Protein AF-A0A392QSP9-F1 (afdb_monomer_lite)

pLDDT: mean 83.85, std 15.78, range [43.25, 97.5]

Secondary structure (DSSP, 8-state):
-HHHHHHHHHTTS--HHHHHHHHHHHHHHHHHTT-HHHHHHHHT--HHHHHHHHHHHHHHHHHHHHTTSS-S-TTSTTSSTT--

Organism: NCBI:txid97028

Structure (mmCIF, N/CA/C/O backbone):
data_AF-A0A392QSP9-F1
#
_entry.id   AF-A0A392QSP9-F1
#
loop_
_atom_site.group_PDB
_atom_site.id
_atom_site.type_symbol
_atom_site.label_atom_id
_atom_site.label_alt_id
_atom_site.label_comp_id
_atom_site.label_asym_id
_atom_site.label_entity_id
_atom_site.label_seq_id
_atom_site.pdbx_PDB_ins_code
_atom_site.Cartn_x
_atom_site.Cartn_y
_atom_site.Cartn_z
_atom_site.occupancy
_atom_site.B_iso_or_equiv
_atom_site.auth_seq_id
_atom_site.auth_comp_id
_atom_site.auth_asym_id
_atom_site.auth_atom_id
_atom_site.pdbx_PDB_model_num
ATOM 1 N N . LEU A 1 1 ? 6.285 -1.657 -20.256 1.00 68.69 1 LEU A N 1
ATOM 2 C CA . LEU A 1 1 ? 6.691 -2.396 -19.038 1.00 68.69 1 LEU A CA 1
ATOM 3 C C . LEU A 1 1 ? 5.827 -2.014 -17.829 1.00 68.69 1 LEU A C 1
ATOM 5 O O . LEU A 1 1 ? 5.170 -2.897 -17.296 1.00 68.69 1 LEU A O 1
ATOM 9 N N . ALA A 1 2 ? 5.708 -0.728 -17.470 1.00 74.44 2 ALA A N 1
ATOM 10 C CA . ALA A 1 2 ? 4.789 -0.272 -16.411 1.00 74.44 2 ALA A CA 1
ATOM 11 C C . ALA A 1 2 ? 3.303 -0.599 -16.684 1.00 74.44 2 ALA A C 1
ATOM 13 O O . ALA A 1 2 ? 2.616 -1.113 -15.806 1.00 74.44 2 ALA A O 1
ATOM 14 N N . GLU A 1 3 ? 2.814 -0.400 -17.915 1.00 73.06 3 GLU A N 1
ATOM 15 C CA . GLU A 1 3 ? 1.439 -0.793 -18.281 1.00 73.06 3 GLU A CA 1
ATOM 1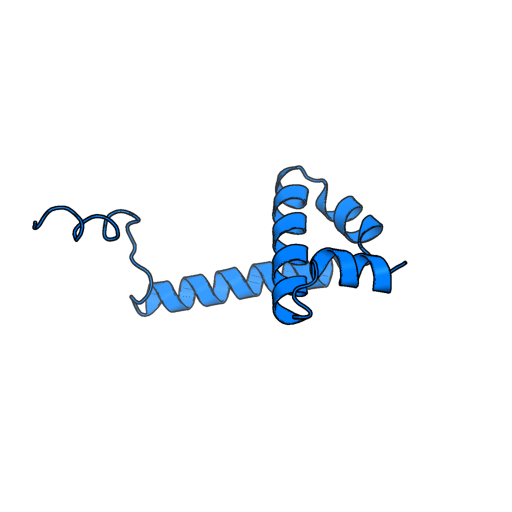6 C C . GLU A 1 3 ? 1.193 -2.303 -18.155 1.00 73.06 3 GLU A C 1
ATOM 18 O O . GLU A 1 3 ? 0.112 -2.729 -17.758 1.00 73.06 3 GLU A O 1
ATOM 23 N N . SER A 1 4 ? 2.213 -3.125 -18.414 1.00 75.12 4 SER A N 1
ATOM 24 C CA . SER A 1 4 ? 2.140 -4.579 -18.241 1.00 75.12 4 SER A CA 1
ATOM 25 C C . SER A 1 4 ? 2.065 -4.970 -16.763 1.00 75.12 4 SER A C 1
ATOM 27 O O . SER A 1 4 ? 1.283 -5.848 -16.412 1.00 75.12 4 SER A O 1
ATOM 29 N N . ALA A 1 5 ? 2.817 -4.292 -15.886 1.00 75.19 5 ALA A N 1
ATOM 30 C CA . ALA A 1 5 ? 2.712 -4.478 -14.438 1.00 75.19 5 ALA A CA 1
ATOM 31 C C . ALA A 1 5 ? 1.321 -4.065 -13.926 1.00 75.19 5 ALA A C 1
ATOM 33 O O . ALA A 1 5 ? 0.677 -4.810 -13.189 1.00 75.19 5 ALA A O 1
ATOM 34 N N . LYS A 1 6 ? 0.797 -2.928 -14.399 1.00 76.38 6 LYS A N 1
ATOM 35 C CA . LYS A 1 6 ? -0.568 -2.482 -14.091 1.00 76.38 6 LYS A CA 1
ATOM 36 C C . LYS A 1 6 ? -1.618 -3.510 -14.534 1.00 76.38 6 LYS A C 1
ATOM 38 O O . LYS A 1 6 ? -2.501 -3.865 -13.755 1.00 76.38 6 LYS A O 1
ATOM 43 N N . ALA A 1 7 ? -1.499 -4.034 -15.754 1.00 76.19 7 ALA A N 1
ATOM 44 C CA . ALA A 1 7 ? -2.394 -5.065 -16.278 1.00 76.19 7 ALA A CA 1
ATOM 45 C C . ALA A 1 7 ? -2.301 -6.386 -15.493 1.00 76.19 7 ALA A C 1
ATOM 47 O O . ALA A 1 7 ? -3.326 -7.028 -15.250 1.00 76.19 7 ALA A O 1
ATOM 48 N N .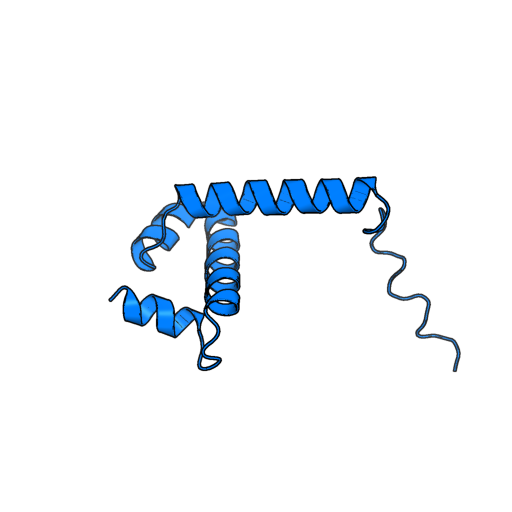 HIS A 1 8 ? -1.097 -6.764 -15.050 1.00 80.50 8 HIS A N 1
ATOM 49 C CA . HIS A 1 8 ? -0.883 -7.919 -14.178 1.00 80.50 8 HIS A CA 1
ATOM 50 C C . HIS A 1 8 ? -1.660 -7.766 -12.864 1.00 80.50 8 HIS A C 1
ATOM 52 O O . HIS A 1 8 ? -2.427 -8.656 -12.497 1.00 80.50 8 HIS A O 1
ATOM 58 N N . PHE A 1 9 ? -1.572 -6.603 -12.209 1.00 79.62 9 PHE A N 1
ATOM 59 C CA . PHE A 1 9 ? -2.345 -6.335 -10.994 1.00 79.62 9 PHE A CA 1
ATOM 60 C C . PHE A 1 9 ? -3.855 -6.264 -11.240 1.00 79.62 9 PHE A C 1
ATOM 62 O O . PHE A 1 9 ? -4.635 -6.724 -10.408 1.00 79.62 9 PHE A O 1
ATOM 69 N N . ALA A 1 10 ? -4.301 -5.762 -12.390 1.00 78.19 10 ALA A N 1
ATOM 70 C CA . ALA A 1 10 ? -5.722 -5.744 -12.731 1.00 78.19 10 ALA A CA 1
ATOM 71 C C . ALA A 1 10 ? -6.313 -7.160 -12.924 1.00 78.19 10 ALA A C 1
ATOM 73 O O . ALA A 1 10 ? -7.525 -7.330 -12.787 1.00 78.19 10 ALA A O 1
ATOM 74 N N . ALA A 1 11 ? -5.482 -8.180 -13.196 1.00 72.31 11 ALA A N 1
ATOM 75 C CA . ALA A 1 11 ? -5.836 -9.591 -13.423 1.00 72.31 11 ALA A CA 1
ATOM 76 C C . ALA A 1 11 ? -7.191 -9.788 -14.134 1.00 72.31 11 ALA A C 1
ATOM 78 O O . ALA A 1 11 ? -8.084 -10.464 -13.626 1.00 72.31 11 ALA A O 1
ATOM 79 N N . ARG A 1 12 ? -7.354 -9.145 -15.301 1.00 67.75 12 ARG A N 1
ATOM 80 C CA . ARG A 1 12 ? -8.556 -9.189 -16.165 1.00 67.75 12 ARG A CA 1
ATOM 81 C C . ARG A 1 12 ? -9.860 -8.624 -15.575 1.00 67.75 12 ARG A C 1
ATOM 83 O O . ARG A 1 12 ? -10.868 -8.636 -16.268 1.00 67.75 12 ARG A O 1
ATOM 90 N N . ALA A 1 13 ? -9.857 -8.095 -14.351 1.00 66.38 13 ALA A N 1
ATOM 91 C CA . ALA A 1 13 ? -11.035 -7.490 -13.720 1.00 66.38 13 ALA A CA 1
ATOM 92 C C . ALA A 1 13 ? -11.220 -5.997 -14.066 1.00 66.38 13 ALA A C 1
ATOM 94 O O . ALA A 1 13 ? -12.185 -5.390 -13.615 1.00 66.38 13 ALA A O 1
ATOM 95 N N . TYR A 1 14 ? -10.287 -5.401 -14.826 1.00 70.31 14 TYR A N 1
ATOM 96 C CA . TYR A 1 14 ? -10.301 -4.000 -15.289 1.00 70.31 14 TYR A CA 1
ATOM 97 C C . TYR A 1 14 ? -10.603 -2.947 -14.200 1.00 70.31 14 TYR A C 1
ATOM 99 O O . TYR A 1 14 ? -11.077 -1.858 -14.502 1.00 70.31 14 TYR A O 1
ATOM 107 N N . SER A 1 15 ? -10.320 -3.251 -12.930 1.00 84.94 15 SER A N 1
ATOM 108 C CA . SER A 1 15 ? -10.515 -2.329 -11.808 1.00 84.94 15 SER A CA 1
ATOM 109 C C . SER A 1 15 ? -9.170 -1.797 -11.332 1.00 84.94 15 SER A C 1
ATOM 111 O O . SER A 1 15 ? -8.359 -2.540 -10.771 1.00 84.94 15 SER A O 1
ATOM 113 N N . ASP A 1 16 ? -8.945 -0.498 -11.530 1.00 85.06 16 ASP A N 1
ATOM 114 C CA . ASP A 1 16 ? -7.742 0.193 -11.056 1.00 85.06 16 ASP A CA 1
ATOM 115 C C . ASP A 1 16 ? -7.635 0.168 -9.524 1.00 85.06 16 ASP A C 1
ATOM 117 O O . ASP A 1 16 ? -6.544 0.005 -8.975 1.00 85.06 16 ASP A O 1
ATOM 121 N N . HIS A 1 17 ? -8.771 0.253 -8.821 1.00 89.44 17 HIS A N 1
ATOM 122 C CA . HIS A 1 17 ? -8.802 0.144 -7.362 1.00 89.44 17 HIS A CA 1
ATOM 123 C C . HIS A 1 17 ? -8.330 -1.235 -6.895 1.00 89.44 17 HIS A C 1
ATOM 125 O O . HIS A 1 17 ? -7.490 -1.327 -6.001 1.00 89.44 17 HIS A O 1
ATOM 131 N N . LEU A 1 18 ? -8.811 -2.311 -7.525 1.00 89.00 18 LEU A N 1
ATOM 132 C CA . LEU A 1 18 ? -8.385 -3.667 -7.178 1.00 89.00 18 LEU A CA 1
ATOM 133 C C . LEU A 1 18 ? -6.917 -3.923 -7.552 1.00 89.00 18 LEU A C 1
ATOM 135 O O . LEU A 1 18 ? -6.211 -4.620 -6.822 1.00 89.00 18 LEU A O 1
ATOM 139 N N . ALA A 1 19 ? -6.440 -3.335 -8.652 1.00 90.50 19 ALA A N 1
ATOM 140 C CA . ALA A 1 19 ? -5.028 -3.380 -9.019 1.00 90.50 19 ALA A CA 1
ATOM 141 C C . ALA A 1 19 ? -4.142 -2.731 -7.943 1.00 90.50 19 ALA A C 1
ATOM 143 O 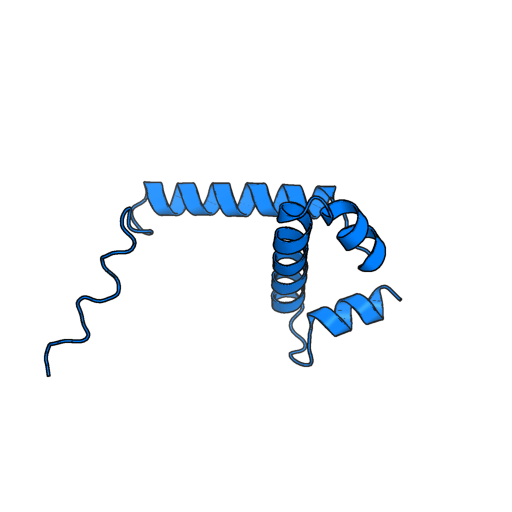O . ALA A 1 19 ? -3.122 -3.306 -7.566 1.00 90.50 19 ALA A O 1
ATOM 144 N N . LEU A 1 20 ? -4.552 -1.583 -7.392 1.00 90.88 20 LEU A N 1
ATOM 145 C CA . LEU A 1 20 ? -3.823 -0.927 -6.305 1.00 90.88 20 LEU A CA 1
ATOM 146 C C . LEU A 1 20 ? -3.776 -1.793 -5.038 1.00 90.88 20 LEU A C 1
ATOM 148 O O . LEU A 1 20 ? -2.715 -1.917 -4.428 1.00 90.88 20 LEU A O 1
ATOM 152 N N . VAL A 1 21 ? -4.902 -2.413 -4.665 1.00 92.38 21 VAL A N 1
ATOM 153 C CA . VAL A 1 21 ? -4.972 -3.319 -3.505 1.00 92.38 21 VAL A CA 1
ATOM 154 C C . VAL A 1 21 ? -3.986 -4.475 -3.668 1.00 92.38 21 VAL A C 1
ATOM 156 O O . VAL A 1 21 ? -3.145 -4.685 -2.801 1.00 92.38 21 VAL A O 1
ATOM 159 N N . ARG A 1 22 ? -3.998 -5.148 -4.823 1.00 93.25 22 ARG A N 1
ATOM 160 C CA . ARG A 1 22 ? -3.086 -6.267 -5.110 1.00 93.25 22 ARG A CA 1
ATOM 161 C C . ARG A 1 22 ? -1.617 -5.851 -5.137 1.00 93.25 22 ARG A C 1
ATOM 163 O O . ARG A 1 22 ? -0.765 -6.595 -4.658 1.00 93.25 22 ARG A O 1
ATOM 170 N N . ALA A 1 23 ? -1.311 -4.674 -5.683 1.00 94.50 23 ALA A N 1
ATOM 171 C CA . ALA A 1 23 ? 0.049 -4.144 -5.686 1.00 94.50 23 ALA A CA 1
ATOM 172 C C . ALA A 1 23 ? 0.560 -3.897 -4.259 1.00 94.50 23 ALA A C 1
ATOM 174 O O . ALA A 1 23 ? 1.700 -4.252 -3.955 1.00 94.50 23 ALA A O 1
ATOM 175 N N . TYR A 1 24 ? -0.285 -3.329 -3.391 1.00 96.31 24 TYR A N 1
ATOM 176 C CA . TYR A 1 24 ? 0.030 -3.131 -1.979 1.00 96.31 24 TYR A CA 1
ATOM 177 C C . TYR A 1 24 ? 0.188 -4.459 -1.236 1.00 96.31 24 TYR A C 1
ATOM 179 O O . TYR A 1 24 ? 1.163 -4.609 -0.506 1.00 96.31 24 TYR A O 1
ATOM 187 N N . ASP A 1 25 ? -0.726 -5.414 -1.423 1.00 95.44 25 ASP A N 1
ATOM 188 C CA . ASP A 1 25 ? -0.683 -6.692 -0.706 1.00 95.44 25 ASP A CA 1
ATOM 189 C C . ASP A 1 25 ? 0.606 -7.457 -1.053 1.00 95.44 25 ASP A C 1
ATOM 191 O O . ASP A 1 25 ? 1.375 -7.800 -0.158 1.00 95.44 25 ASP A O 1
ATOM 195 N N . GLY A 1 26 ? 0.952 -7.571 -2.343 1.00 95.81 26 GLY A N 1
ATOM 196 C CA . GLY A 1 26 ? 2.220 -8.188 -2.748 1.00 95.81 26 GLY A CA 1
ATOM 197 C C . GLY A 1 26 ? 3.462 -7.433 -2.250 1.00 95.81 26 GLY A C 1
ATOM 198 O O . GLY A 1 26 ? 4.475 -8.052 -1.921 1.00 95.81 26 GLY A O 1
ATOM 199 N N . TRP A 1 27 ? 3.394 -6.101 -2.127 1.00 97.31 27 TRP A N 1
ATOM 200 C CA . TRP A 1 27 ? 4.472 -5.337 -1.496 1.00 97.31 27 TRP A CA 1
ATOM 201 C C . TRP A 1 27 ? 4.577 -5.623 0.002 1.00 97.31 27 TRP A C 1
ATOM 203 O O . TRP A 1 27 ? 5.691 -5.709 0.508 1.00 97.31 27 TRP A O 1
ATOM 213 N N . LYS A 1 28 ? 3.462 -5.800 0.719 1.00 97.19 28 LYS A N 1
ATOM 214 C CA . LYS A 1 28 ? 3.479 -6.140 2.148 1.00 97.19 28 LYS A CA 1
ATOM 215 C C . LYS A 1 28 ? 4.132 -7.489 2.410 1.00 97.19 28 LYS A C 1
ATOM 217 O O . LYS A 1 28 ? 4.940 -7.574 3.335 1.00 97.19 28 LYS A O 1
ATOM 222 N N . ASP A 1 29 ? 3.835 -8.493 1.589 1.00 96.88 29 ASP A N 1
ATOM 223 C CA . ASP A 1 29 ? 4.484 -9.806 1.658 1.00 96.88 29 ASP A CA 1
ATOM 224 C C . ASP A 1 29 ? 5.993 -9.712 1.397 1.00 96.88 29 ASP A C 1
ATOM 226 O O . ASP A 1 29 ? 6.799 -10.296 2.126 1.00 96.88 29 ASP A O 1
ATOM 230 N N . ALA A 1 30 ? 6.399 -8.929 0.393 1.00 96.31 30 ALA A N 1
ATOM 231 C CA . ALA A 1 30 ? 7.810 -8.694 0.100 1.00 96.31 30 ALA A CA 1
ATOM 232 C C . ALA A 1 30 ? 8.515 -7.899 1.213 1.00 96.31 30 ALA A C 1
ATOM 234 O O . ALA A 1 30 ? 9.634 -8.231 1.595 1.00 96.31 30 ALA A O 1
ATOM 235 N N . GLU A 1 31 ? 7.875 -6.865 1.764 1.00 95.62 31 GLU A N 1
ATOM 236 C CA . GLU A 1 31 ? 8.407 -6.043 2.859 1.00 95.62 31 GLU A CA 1
ATOM 237 C C . GLU A 1 31 ? 8.612 -6.886 4.132 1.00 95.62 31 GLU A C 1
ATOM 239 O O . GLU A 1 31 ? 9.619 -6.712 4.817 1.00 95.62 31 GLU A O 1
ATOM 244 N N . ALA A 1 32 ? 7.730 -7.856 4.414 1.00 95.31 32 ALA A N 1
ATOM 245 C CA . ALA A 1 32 ? 7.898 -8.810 5.518 1.00 95.31 32 ALA A CA 1
ATOM 246 C C . ALA A 1 32 ? 9.157 -9.686 5.367 1.00 95.31 32 ALA A C 1
ATOM 248 O O . ALA A 1 32 ? 9.756 -10.093 6.360 1.00 95.31 32 ALA A O 1
ATOM 249 N N . GLN A 1 33 ? 9.590 -9.921 4.128 1.00 96.38 33 GLN A N 1
ATOM 250 C CA . GLN A 1 33 ? 10.820 -10.638 3.779 1.00 96.38 33 GLN A CA 1
ATOM 251 C C . GLN A 1 33 ? 12.000 -9.687 3.510 1.00 96.38 33 GLN A C 1
ATOM 253 O O . GLN A 1 33 ? 12.999 -10.094 2.925 1.00 96.38 33 GLN A O 1
ATOM 258 N N . GLN A 1 34 ? 11.886 -8.408 3.897 1.00 95.00 34 GLN A N 1
ATOM 259 C CA . GLN A 1 34 ? 12.882 -7.354 3.648 1.00 95.00 34 GLN A CA 1
ATOM 260 C C . GLN A 1 34 ? 13.202 -7.117 2.155 1.00 95.00 34 GLN A C 1
ATOM 262 O O . GLN A 1 34 ? 14.199 -6.486 1.815 1.00 95.00 34 GLN A O 1
ATOM 267 N N . ALA A 1 35 ? 12.325 -7.561 1.253 1.00 96.50 35 ALA A N 1
ATOM 268 C CA . ALA A 1 35 ? 12.467 -7.472 -0.200 1.00 96.50 35 ALA A CA 1
ATOM 269 C C . ALA A 1 35 ? 11.565 -6.396 -0.840 1.00 96.50 35 ALA A C 1
ATOM 271 O O . ALA A 1 35 ? 11.399 -6.356 -2.061 1.00 96.50 35 ALA A O 1
ATOM 272 N N . GLY A 1 36 ? 10.960 -5.505 -0.047 1.00 94.50 36 GLY A N 1
ATOM 273 C CA . GLY A 1 36 ? 9.984 -4.535 -0.554 1.00 94.50 36 GLY A CA 1
ATOM 274 C C . GLY A 1 36 ? 10.565 -3.501 -1.526 1.00 94.50 36 GLY A C 1
ATOM 275 O O . GLY A 1 36 ? 9.865 -3.084 -2.449 1.00 94.50 36 GLY A O 1
ATOM 276 N N . TYR A 1 37 ? 11.847 -3.136 -1.395 1.00 94.56 37 TYR A N 1
ATOM 277 C CA . TYR A 1 37 ? 12.532 -2.272 -2.370 1.00 94.56 37 TYR A CA 1
ATOM 278 C C . TYR A 1 37 ? 12.637 -2.939 -3.750 1.00 94.56 37 TYR A C 1
ATOM 280 O O . TYR A 1 37 ? 12.214 -2.361 -4.751 1.00 94.56 37 TYR A O 1
ATOM 288 N N . GLU A 1 38 ? 13.126 -4.182 -3.793 1.00 95.31 38 GLU A N 1
ATOM 289 C CA . GLU A 1 38 ? 13.223 -4.984 -5.020 1.00 95.31 38 GLU A CA 1
ATOM 290 C C . GLU A 1 38 ? 11.853 -5.199 -5.667 1.00 95.31 38 GLU A C 1
ATOM 292 O O . GLU A 1 38 ? 11.701 -5.083 -6.884 1.00 95.31 38 GLU A O 1
ATOM 297 N N . TYR A 1 39 ? 10.826 -5.455 -4.853 1.00 95.94 39 TYR A N 1
ATOM 298 C CA . TYR A 1 39 ? 9.454 -5.567 -5.335 1.00 95.94 39 TYR A CA 1
ATOM 299 C C . TYR A 1 39 ? 8.979 -4.274 -6.009 1.00 95.94 39 TYR A C 1
ATOM 301 O O . TYR A 1 39 ? 8.407 -4.327 -7.100 1.00 95.94 39 TYR A O 1
ATOM 309 N N . CYS A 1 40 ? 9.240 -3.114 -5.398 1.00 94.94 40 CYS A N 1
ATOM 310 C CA . CYS A 1 40 ? 8.883 -1.820 -5.977 1.00 94.94 40 CYS A CA 1
ATOM 311 C C . CYS A 1 40 ? 9.586 -1.588 -7.314 1.00 94.94 40 CYS A C 1
ATOM 313 O O . CYS A 1 40 ? 8.934 -1.219 -8.291 1.00 94.94 40 CYS A O 1
ATOM 315 N N . TRP A 1 41 ? 10.891 -1.864 -7.370 1.00 92.56 41 TRP A N 1
ATOM 316 C CA . TRP A 1 41 ? 11.691 -1.726 -8.582 1.00 92.56 41 TRP A CA 1
ATOM 317 C C . TRP A 1 41 ? 11.148 -2.586 -9.730 1.00 92.56 41 TRP A C 1
ATOM 319 O O . TRP A 1 41 ? 10.883 -2.0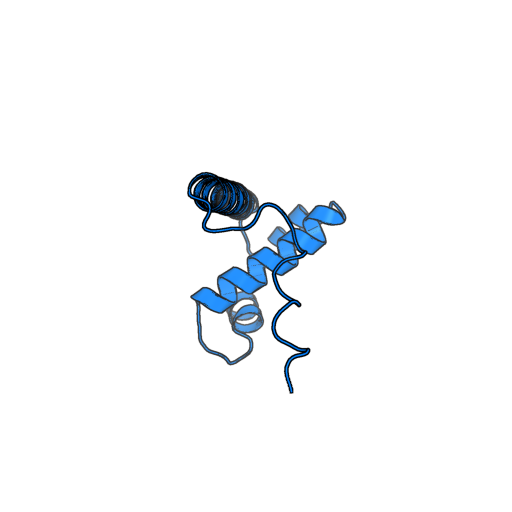78 -10.818 1.00 92.56 41 TRP A O 1
ATOM 329 N N . ARG A 1 42 ? 10.896 -3.876 -9.474 1.00 92.88 42 ARG A N 1
ATOM 330 C CA . ARG A 1 42 ? 10.396 -4.823 -10.487 1.00 92.88 42 ARG A CA 1
ATOM 331 C C . ARG A 1 42 ? 8.995 -4.488 -10.997 1.00 92.88 42 ARG A C 1
ATOM 333 O O . ARG A 1 42 ? 8.673 -4.811 -12.138 1.00 92.88 42 ARG A O 1
ATOM 340 N N . ASN A 1 43 ? 8.170 -3.857 -10.163 1.00 92.44 43 ASN A N 1
ATOM 341 C CA . ASN A 1 43 ? 6.766 -3.577 -10.461 1.00 92.44 43 ASN A CA 1
ATOM 342 C C . ASN A 1 43 ? 6.477 -2.102 -10.787 1.00 92.44 43 ASN A C 1
ATOM 344 O O . ASN A 1 43 ? 5.311 -1.745 -10.939 1.00 92.44 43 ASN A O 1
ATOM 348 N N . PHE A 1 44 ? 7.505 -1.256 -10.936 1.00 92.62 44 PHE A N 1
ATOM 349 C CA . PHE A 1 44 ? 7.362 0.181 -11.235 1.00 92.62 44 PHE A CA 1
ATOM 350 C C . PHE A 1 44 ? 6.542 0.934 -10.179 1.00 92.62 44 PHE A C 1
ATOM 352 O O . PHE A 1 44 ? 5.763 1.831 -10.500 1.00 92.62 44 PHE A O 1
ATOM 359 N N . LEU A 1 45 ? 6.704 0.555 -8.911 1.00 94.00 45 LEU A N 1
ATOM 360 C CA . LEU A 1 45 ? 5.996 1.157 -7.786 1.00 94.00 45 LEU A CA 1
ATOM 361 C C . LEU A 1 45 ? 6.914 2.099 -7.003 1.00 94.00 45 LEU A C 1
ATOM 363 O O . LEU A 1 45 ? 8.130 1.928 -6.952 1.00 94.00 45 LEU A O 1
ATOM 367 N N . SER A 1 46 ? 6.310 3.079 -6.337 1.00 95.12 46 SER A N 1
ATOM 368 C CA . SER A 1 46 ? 7.005 3.963 -5.401 1.00 95.12 46 SER A CA 1
ATOM 369 C C . SER A 1 46 ? 6.958 3.376 -3.991 1.00 95.12 46 SER A C 1
ATOM 371 O O . SER A 1 46 ? 5.885 3.259 -3.392 1.00 95.12 46 SER A O 1
ATOM 373 N N . SER A 1 47 ? 8.129 3.061 -3.434 1.00 93.19 47 SER A N 1
ATOM 374 C CA . SER A 1 47 ? 8.267 2.582 -2.052 1.00 93.19 47 SER A CA 1
ATOM 375 C C . SER A 1 47 ? 7.726 3.593 -1.037 1.00 93.19 47 SER A C 1
ATOM 377 O O . SER A 1 47 ? 7.050 3.222 -0.079 1.00 93.19 47 SER A O 1
ATOM 379 N N . GLN A 1 48 ? 7.963 4.885 -1.275 1.00 96.00 48 GLN A N 1
ATOM 380 C CA . GLN A 1 48 ? 7.464 5.973 -0.432 1.00 96.00 48 GLN A CA 1
ATOM 381 C C . GLN A 1 48 ? 5.933 6.019 -0.433 1.00 96.00 48 GLN A C 1
ATOM 383 O O . GLN A 1 48 ? 5.310 6.131 0.622 1.00 96.00 48 GLN A O 1
ATOM 388 N N . THR A 1 49 ? 5.319 5.870 -1.607 1.00 96.06 49 THR A N 1
ATOM 389 C CA . THR A 1 49 ? 3.860 5.873 -1.747 1.00 96.06 49 THR A CA 1
ATOM 390 C C . THR A 1 49 ? 3.233 4.671 -1.044 1.00 96.06 49 THR A C 1
ATOM 392 O O . THR A 1 49 ? 2.253 4.834 -0.323 1.00 96.06 49 THR A O 1
ATOM 395 N N . LEU A 1 50 ? 3.811 3.475 -1.181 1.00 96.31 50 LEU A N 1
ATOM 396 C CA . LEU A 1 50 ? 3.301 2.273 -0.513 1.00 96.31 50 LEU A CA 1
ATOM 397 C C . LEU A 1 50 ? 3.420 2.352 1.015 1.00 96.31 50 LEU A C 1
ATOM 399 O O . LEU A 1 50 ? 2.489 1.969 1.724 1.00 96.31 50 LEU A O 1
ATOM 403 N N . ARG A 1 51 ? 4.502 2.946 1.533 1.00 95.81 51 ARG A N 1
ATOM 404 C CA . ARG A 1 51 ? 4.645 3.244 2.970 1.00 95.81 51 ARG A CA 1
ATOM 405 C C . ARG A 1 51 ? 3.621 4.261 3.466 1.00 95.81 51 ARG A C 1
ATOM 407 O O . ARG A 1 51 ? 3.072 4.085 4.552 1.00 95.81 51 ARG A O 1
ATOM 414 N N . ALA A 1 52 ? 3.327 5.294 2.677 1.00 97.06 52 ALA A N 1
ATOM 415 C CA . ALA A 1 52 ? 2.271 6.247 3.009 1.00 97.06 52 ALA A CA 1
ATOM 416 C C . ALA A 1 52 ? 0.896 5.557 3.068 1.00 97.06 52 ALA A C 1
ATOM 418 O O . ALA A 1 52 ? 0.154 5.750 4.030 1.00 97.06 52 ALA A O 1
ATOM 419 N N . ILE A 1 53 ? 0.593 4.686 2.099 1.00 96.06 53 ILE A N 1
ATOM 420 C CA . ILE A 1 53 ? -0.633 3.875 2.092 1.00 96.06 53 ILE A CA 1
ATOM 421 C C . ILE A 1 53 ? -0.694 2.962 3.327 1.00 96.06 53 ILE A C 1
ATOM 423 O O . ILE A 1 53 ? -1.739 2.892 3.967 1.00 96.06 53 ILE A O 1
ATOM 427 N N . ASP A 1 54 ? 0.404 2.302 3.711 1.00 96.94 54 ASP A N 1
ATOM 428 C CA . ASP A 1 54 ? 0.460 1.457 4.917 1.00 96.94 54 ASP A CA 1
ATOM 429 C C . ASP A 1 54 ? 0.112 2.233 6.189 1.00 96.94 54 ASP A C 1
ATOM 431 O O . ASP A 1 54 ? -0.692 1.780 7.006 1.00 96.94 54 ASP A O 1
ATOM 435 N N . SER A 1 55 ? 0.688 3.428 6.327 1.00 97.12 55 SER A N 1
ATOM 436 C CA . SER A 1 55 ? 0.398 4.324 7.443 1.00 97.12 55 SER A CA 1
ATOM 437 C C . SER A 1 55 ? -1.077 4.729 7.466 1.00 97.12 55 SER A C 1
ATOM 439 O O . SER A 1 55 ? -1.717 4.646 8.513 1.00 97.12 55 SER A O 1
ATOM 441 N N . LEU A 1 56 ? -1.648 5.099 6.316 1.00 97.50 56 LEU A N 1
ATOM 442 C CA . LEU A 1 56 ? -3.063 5.465 6.209 1.00 97.50 56 LEU A CA 1
ATOM 443 C C . LEU A 1 56 ? -3.992 4.294 6.551 1.00 97.50 56 LEU A C 1
ATOM 445 O O . LEU A 1 5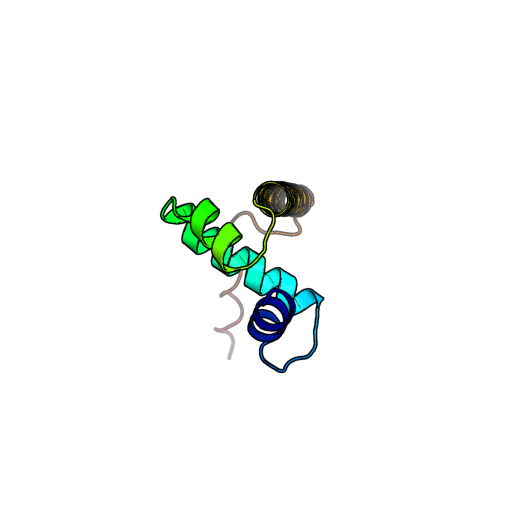6 ? -4.938 4.476 7.313 1.00 97.50 56 LEU A O 1
ATOM 449 N N . ARG A 1 57 ? -3.709 3.079 6.058 1.00 95.75 57 ARG A N 1
ATOM 450 C CA . ARG A 1 57 ? -4.502 1.881 6.391 1.00 95.75 57 ARG A CA 1
ATOM 451 C C . ARG A 1 57 ? -4.522 1.629 7.901 1.00 95.75 57 ARG A C 1
ATOM 453 O O . ARG A 1 57 ? -5.586 1.362 8.452 1.00 95.75 57 ARG A O 1
ATOM 460 N N . LYS A 1 58 ? -3.378 1.768 8.582 1.00 95.38 58 LYS A N 1
ATOM 461 C CA . LYS A 1 58 ? -3.282 1.639 10.048 1.00 95.38 58 LYS A CA 1
ATOM 462 C C . LYS A 1 58 ? -4.042 2.740 10.785 1.00 95.38 58 LYS A C 1
ATOM 464 O O . LYS A 1 58 ? -4.734 2.448 11.753 1.00 95.38 58 LYS A O 1
ATOM 469 N N . GLN A 1 59 ? -3.942 3.986 10.324 1.00 97.12 59 GLN A N 1
ATOM 470 C CA . GLN A 1 59 ? -4.680 5.110 10.907 1.00 97.12 59 GLN A CA 1
ATOM 471 C C . GLN A 1 59 ? -6.194 4.899 10.803 1.00 97.12 59 GLN A C 1
ATOM 473 O O . GLN A 1 59 ? -6.893 5.025 11.805 1.00 97.12 59 GLN A O 1
ATOM 478 N N . PHE A 1 60 ? -6.695 4.501 9.630 1.00 95.50 60 PHE A N 1
ATOM 479 C CA . PHE A 1 60 ? -8.113 4.182 9.458 1.00 95.50 60 PHE A CA 1
ATOM 480 C C . PHE A 1 60 ? -8.545 2.994 10.312 1.00 95.50 60 PHE A C 1
ATOM 482 O O . PHE A 1 60 ? -9.604 3.047 10.926 1.00 95.50 60 PHE A O 1
ATOM 489 N N . PHE A 1 61 ? -7.724 1.946 10.398 1.00 93.62 61 PHE A N 1
ATOM 490 C CA . PHE A 1 61 ? -8.014 0.804 11.259 1.00 93.62 61 PHE A CA 1
ATOM 491 C C . PHE A 1 61 ? -8.149 1.214 12.732 1.00 93.62 61 PHE A C 1
ATOM 493 O O . PHE A 1 61 ? -9.121 0.835 13.381 1.00 93.62 61 PHE A O 1
ATOM 500 N N . ASN A 1 62 ? -7.219 2.025 13.244 1.00 92.44 62 ASN A N 1
ATOM 501 C CA . ASN A 1 62 ? -7.278 2.524 14.617 1.00 92.44 62 ASN A CA 1
ATOM 502 C C . 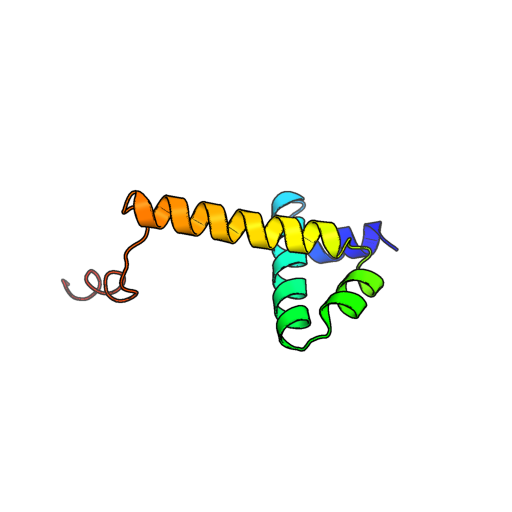ASN A 1 62 ? -8.518 3.390 14.848 1.00 92.44 62 ASN A C 1
ATOM 504 O O . ASN A 1 62 ? -9.215 3.187 15.830 1.00 92.44 62 ASN A O 1
ATOM 508 N N . LEU A 1 63 ? -8.856 4.278 13.910 1.00 95.12 63 LEU A N 1
ATOM 509 C CA . LEU A 1 63 ? -10.073 5.083 14.004 1.00 95.12 63 LEU A CA 1
ATOM 510 C C . LEU A 1 63 ? -11.336 4.210 14.064 1.00 95.12 63 LEU A C 1
ATOM 512 O O . LEU A 1 63 ? -12.211 4.434 14.895 1.00 95.12 63 LEU A O 1
ATOM 516 N N . LEU A 1 64 ? -11.433 3.192 13.203 1.00 93.12 64 LEU A N 1
ATOM 517 C CA . LEU A 1 64 ? -12.568 2.265 13.200 1.00 93.12 64 LEU A CA 1
ATOM 518 C C . LEU A 1 64 ? -12.653 1.452 14.499 1.00 93.12 64 LEU A C 1
ATOM 520 O O . LEU A 1 64 ? -13.754 1.177 14.979 1.00 93.12 64 LEU A O 1
ATOM 524 N N . LYS A 1 65 ? -11.505 1.086 15.073 1.00 89.31 65 LYS A N 1
ATOM 525 C CA . LYS A 1 65 ? -11.423 0.432 16.380 1.00 89.31 65 LYS A CA 1
ATOM 526 C C . LYS A 1 65 ? -11.884 1.363 17.505 1.00 89.31 65 LYS A C 1
ATOM 528 O O . LYS A 1 65 ? -12.686 0.943 18.330 1.00 89.31 65 LYS A O 1
ATOM 533 N N . ASP A 1 66 ? -11.442 2.618 17.508 1.00 90.25 66 ASP A N 1
ATOM 534 C CA . ASP A 1 66 ? -11.785 3.609 18.537 1.00 90.25 66 ASP A CA 1
ATOM 535 C C . ASP A 1 66 ? -13.285 3.944 18.547 1.00 90.25 66 ASP A C 1
ATOM 537 O O . ASP A 1 66 ? -13.871 4.153 19.607 1.00 90.25 66 ASP A O 1
ATOM 541 N N . ILE A 1 67 ? -13.934 3.931 17.378 1.00 93.25 67 ILE A N 1
ATOM 542 C CA . ILE A 1 67 ? -15.392 4.110 17.243 1.00 93.25 67 ILE A CA 1
ATOM 543 C C . ILE A 1 67 ? -16.159 2.828 17.646 1.00 93.25 67 ILE A C 1
ATOM 545 O O . ILE A 1 67 ? -17.379 2.847 17.793 1.00 93.25 67 ILE A O 1
ATOM 549 N N . GLY A 1 68 ? -15.466 1.702 17.849 1.00 88.06 68 GLY A N 1
ATOM 550 C CA . GLY A 1 68 ? -16.069 0.413 18.198 1.00 88.06 68 GLY A CA 1
ATOM 551 C C . GLY A 1 68 ? -16.681 -0.339 17.012 1.00 88.06 68 GLY A C 1
ATOM 552 O O . GLY A 1 68 ? -17.437 -1.286 17.215 1.00 88.06 68 GLY A O 1
ATOM 553 N N . LEU A 1 69 ? -16.364 0.059 15.773 1.00 86.38 69 LEU A N 1
ATOM 554 C CA . LEU A 1 69 ? -16.837 -0.610 14.551 1.00 86.38 69 LEU A CA 1
ATOM 555 C C . LEU A 1 69 ? -16.034 -1.871 14.222 1.00 86.38 69 LEU A C 1
ATOM 557 O O . LEU A 1 69 ? -16.522 -2.756 13.523 1.00 86.38 69 LEU A O 1
ATOM 561 N N . VAL A 1 70 ? -14.799 -1.954 14.716 1.00 85.62 70 VAL A N 1
ATOM 562 C CA . VAL A 1 70 ? -13.953 -3.145 14.620 1.00 85.62 70 VAL A CA 1
ATOM 563 C C . VAL A 1 70 ? -13.788 -3.709 16.024 1.00 85.62 70 VAL A C 1
ATOM 565 O O . VAL A 1 70 ? -13.304 -3.022 16.921 1.00 85.62 70 VAL A O 1
ATOM 568 N N . GLY A 1 71 ? -14.217 -4.957 16.218 1.00 73.81 71 GLY A N 1
ATOM 569 C CA . GLY A 1 71 ? -14.146 -5.623 17.515 1.00 73.81 71 GLY A CA 1
ATOM 570 C C . GLY A 1 71 ? -12.707 -5.784 18.010 1.00 73.81 71 GLY A C 1
ATOM 571 O O . GLY A 1 71 ? -11.793 -6.056 17.232 1.00 73.81 71 GLY A O 1
ATOM 572 N N . ASN A 1 72 ? -12.511 -5.671 19.326 1.00 64.56 72 ASN A N 1
ATOM 573 C CA . ASN A 1 72 ? -11.213 -5.927 19.962 1.00 64.56 72 ASN A CA 1
ATOM 574 C C . ASN A 1 72 ? -10.812 -7.411 19.937 1.00 64.56 72 ASN A C 1
ATOM 576 O O . ASN A 1 72 ? -9.636 -7.716 20.126 1.00 64.56 72 ASN A O 1
ATOM 580 N N . ASN A 1 73 ? -11.766 -8.310 19.675 1.00 56.66 73 ASN A N 1
ATOM 581 C CA . ASN A 1 73 ? -11.570 -9.751 19.698 1.00 56.66 73 ASN A CA 1
ATOM 582 C C . ASN A 1 73 ? -11.982 -10.346 18.351 1.00 56.66 73 ASN A C 1
ATOM 584 O O . ASN A 1 73 ? -13.115 -10.179 17.904 1.00 56.66 73 ASN A O 1
ATOM 588 N N . SER A 1 74 ? -11.098 -11.140 17.757 1.00 53.50 74 SER A N 1
ATOM 589 C CA . SER A 1 74 ? -11.368 -12.028 16.619 1.00 53.50 74 SER A CA 1
ATOM 590 C C . SER A 1 74 ? -12.357 -13.168 16.937 1.00 53.50 74 SER A C 1
ATOM 592 O O . SER A 1 74 ? -12.438 -14.135 16.187 1.00 53.50 74 SER A O 1
ATOM 594 N N . GLU A 1 75 ? -13.092 -13.089 18.047 1.00 52.19 75 GLU A N 1
ATOM 595 C CA . GLU A 1 75 ? -13.908 -14.175 18.606 1.00 52.19 75 GLU A CA 1
ATOM 596 C C . GLU A 1 75 ? -15.417 -13.990 18.389 1.00 52.19 75 GLU A C 1
ATOM 598 O O . GLU A 1 75 ? -16.197 -14.892 18.680 1.00 52.19 75 GLU A O 1
ATOM 603 N N . THR A 1 76 ? -15.869 -12.853 17.853 1.00 51.78 76 THR A N 1
ATOM 604 C CA . THR A 1 76 ? -17.309 -12.596 17.661 1.00 51.78 76 THR A CA 1
ATOM 605 C C . THR A 1 76 ? -17.856 -13.048 16.306 1.00 51.78 76 THR A C 1
ATOM 607 O O . THR A 1 76 ? -19.071 -13.084 16.136 1.00 51.78 76 THR A O 1
ATOM 610 N N . ASN A 1 77 ? -17.006 -13.449 15.353 1.00 52.06 77 ASN A N 1
ATOM 611 C CA . ASN A 1 77 ? -17.452 -13.762 13.987 1.00 52.06 77 ASN A CA 1
ATOM 612 C C . ASN A 1 77 ? -18.005 -15.188 13.792 1.00 52.06 77 ASN A C 1
ATOM 614 O O . ASN A 1 77 ? -18.596 -15.452 12.753 1.00 52.06 77 ASN A O 1
ATOM 618 N N . ASN A 1 78 ? -17.870 -16.090 14.774 1.00 57.47 78 ASN A N 1
ATOM 619 C CA . ASN A 1 78 ? -18.312 -17.491 14.646 1.00 57.47 78 ASN A CA 1
ATOM 620 C C . ASN A 1 78 ? -19.507 -17.871 15.542 1.00 57.47 78 ASN A C 1
ATOM 622 O O . ASN A 1 78 ? -19.790 -19.056 15.706 1.00 57.47 78 ASN A O 1
ATOM 626 N N . LYS A 1 79 ? -20.226 -16.907 16.137 1.00 50.12 79 LYS A N 1
ATOM 627 C CA . LYS A 1 79 ? -21.328 -17.225 17.069 1.00 50.12 79 LYS A CA 1
ATOM 628 C C . LYS A 1 79 ? -22.703 -17.424 16.406 1.00 50.12 79 LYS A C 1
ATOM 630 O O . LYS A 1 79 ? -23.630 -17.810 17.099 1.00 50.12 79 LYS A O 1
ATOM 635 N N . TRP A 1 80 ? -22.846 -17.217 15.093 1.00 48.97 80 TRP A N 1
ATOM 636 C CA . TRP A 1 80 ? -24.141 -17.384 14.403 1.00 48.97 80 TRP A CA 1
ATOM 637 C C . TRP A 1 80 ? -24.305 -18.732 13.671 1.00 48.97 80 TRP A C 1
ATOM 639 O O . TRP A 1 80 ? -25.375 -19.028 13.161 1.00 48.97 80 TRP A O 1
ATOM 649 N N . SER A 1 81 ? -23.279 -19.586 13.618 1.00 55.47 81 SER A N 1
ATOM 650 C CA . SER A 1 81 ? -23.335 -20.816 12.803 1.00 55.47 81 SER A CA 1
ATOM 651 C C . SER A 1 81 ? -23.831 -22.071 13.538 1.00 55.47 81 SER A C 1
ATOM 653 O O . SER A 1 81 ? -23.686 -23.158 12.994 1.00 55.47 81 SER A O 1
ATOM 655 N N . ASN A 1 82 ? -24.365 -21.966 14.763 1.00 49.59 82 ASN A N 1
ATOM 656 C CA . ASN A 1 82 ? -24.836 -23.128 15.541 1.00 49.59 82 ASN A CA 1
ATOM 657 C C . ASN A 1 82 ? -26.233 -22.917 16.152 1.00 49.59 82 ASN A C 1
ATOM 659 O O . ASN A 1 82 ? -26.464 -23.286 17.301 1.00 49.59 82 ASN A O 1
ATOM 663 N N . GLU A 1 83 ? -27.153 -22.316 15.399 1.00 47.88 83 GLU A N 1
ATOM 664 C CA . GLU A 1 83 ? -28.590 -22.348 15.705 1.00 47.88 83 GLU A CA 1
ATOM 665 C C . GLU A 1 83 ? -29.377 -22.747 14.445 1.00 47.88 83 GLU A C 1
ATOM 667 O O . GLU A 1 83 ? -30.138 -21.952 13.904 1.00 47.88 83 GLU A O 1
ATOM 672 N N . GLU A 1 84 ? -29.162 -23.983 13.980 1.00 43.25 84 GLU A N 1
ATOM 673 C CA . GLU A 1 84 ? -30.135 -24.796 13.226 1.00 43.25 84 GLU A CA 1
ATOM 674 C C . GLU A 1 84 ? -30.057 -26.255 13.696 1.00 43.25 84 GLU A C 1
ATOM 676 O O . GLU A 1 84 ? -28.923 -26.778 13.823 1.00 43.25 84 GLU A O 1
#

Sequence (84 aa):
LAESAKAHFAARAYSDHLALVRAYDGWKDAEAQQAGYEYCWRNFLSSQTLRAIDSLRKQFFNLLKDIGLVGNNSETNNKWSNEE

Radius of gyration: 17.02 Å; chains: 1; bounding box: 43×31×39 Å

Foldseek 3Di:
DLVVLLCVLCVPVPDSVSSVVSLLVVLVVCVVVVNNVVSCVVNVHDPVVSVVVVVVVVVVVVVCVVVVVDPPDPPPPPPPPPDD